Protein AF-A0A0J1H187-F1 (afdb_monomer)

Organism: NCBI:txid1195763

pLDDT: mean 74.58, std 14.54, range [45.19, 94.62]

Radius of gyration: 17.46 Å; Cα contacts (8 Å, |Δi|>4): 113; chains: 1; bounding box: 46×27×42 Å

Foldseek 3Di:
DFDPPDDLLRVLQQLVQVLVVVLVVVLVVVVVVVVPDLQRQWLVCLLVSLLVSCCVSVLDPPVVSCVQVQDDDPQLVVVLDVVQDHTNPDGDPDNARDDRVCLVDPPDPSPPPSSPPDDPHRPCSSVPRHHDDAPPRHHDD

Sequence (141 aa):
MVKHGLTKIQKRQVALSIFMEVSVSFESFQRFLSIVTDSGFSQEDLVSNLIGFYIGVGDITQEKAIELCHPVSKQVALSVWDKEGAVGKNKNNNWRPKYANSTVHINSNQCADECLVSGTTFPDVFTKIKPVRKGFLYVNA

Secondary structure (DSSP, 8-state):
-B-TT--HHHHHHHHHHHHHHHHHHHHHHHHHTTTS---TTBHHHHHHHHHHHHHHTTSS-HHHHHHHH-PPPHHHHHHHHHHH-STTSSB--SSS----GGGG---STTSSSTT-SS-SS--GGGGSSPPPPTTTSB---

Sol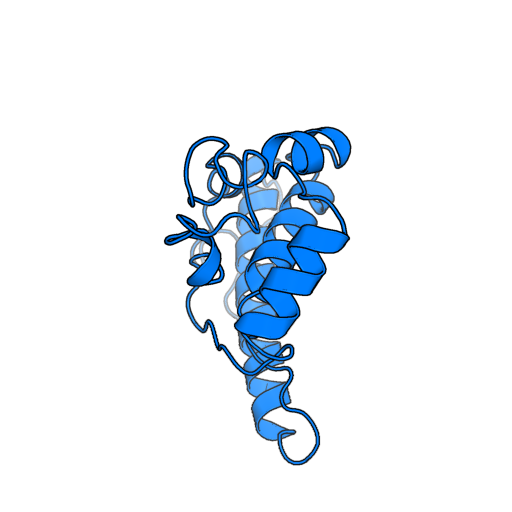vent-accessible surface area (backbone atoms only — not comparable to full-atom values): 8695 Å² total; per-residue (Å²): 103,71,60,80,90,63,51,75,67,54,49,51,16,49,50,46,31,51,50,54,51,49,50,55,50,50,44,55,50,49,58,75,55,43,91,79,56,64,68,61,48,18,34,65,52,60,46,54,51,50,54,50,48,40,36,74,73,66,76,44,53,67,68,59,50,48,64,71,64,54,79,63,56,71,68,45,54,49,55,52,41,73,70,76,46,66,90,29,76,50,70,43,96,54,104,59,81,57,78,63,70,61,72,79,65,59,90,48,87,74,46,67,69,63,68,68,66,79,64,102,59,82,61,68,80,85,59,69,74,57,64,57,61,79,63,72,61,32,50,73,129

Structure (mmCIF, N/CA/C/O backbone):
data_AF-A0A0J1H187-F1
#
_entry.id   AF-A0A0J1H187-F1
#
loop_
_atom_site.group_PDB
_atom_site.id
_atom_site.type_symbol
_atom_site.label_atom_id
_atom_site.label_alt_id
_atom_site.label_comp_id
_atom_site.label_asym_id
_atom_site.label_entity_id
_atom_site.label_seq_id
_atom_site.pdbx_PDB_ins_code
_atom_site.Cartn_x
_atom_site.Cartn_y
_atom_site.Cartn_z
_atom_site.occupancy
_atom_site.B_iso_or_equiv
_atom_site.auth_seq_id
_atom_site.auth_comp_id
_atom_site.auth_asym_id
_atom_site.auth_atom_id
_atom_site.pdbx_PDB_model_num
ATOM 1 N N . MET A 1 1 ? -20.413 -4.000 9.448 1.00 78.75 1 MET A N 1
ATOM 2 C CA . MET A 1 1 ? -20.484 -2.899 10.451 1.00 78.75 1 MET A CA 1
ATOM 3 C C . MET A 1 1 ? -19.165 -2.771 11.216 1.00 78.75 1 MET A C 1
ATOM 5 O O . MET A 1 1 ? -18.511 -3.782 11.453 1.00 78.75 1 MET A O 1
ATOM 9 N N . VAL A 1 2 ? -18.770 -1.553 11.598 1.00 86.75 2 VAL A N 1
ATOM 10 C CA . VAL A 1 2 ? -17.523 -1.246 12.335 1.00 86.75 2 VAL A CA 1
ATOM 11 C C . VAL A 1 2 ? -17.870 -0.802 13.760 1.00 86.75 2 VAL A C 1
ATOM 13 O O . VAL A 1 2 ? -18.851 -0.086 13.940 1.00 86.75 2 VAL A O 1
ATOM 16 N N . LYS A 1 3 ? -17.098 -1.223 14.774 1.00 87.69 3 LYS A N 1
ATOM 17 C CA . LYS A 1 3 ? -17.331 -0.813 16.173 1.00 87.69 3 LYS A CA 1
ATOM 18 C C . LYS A 1 3 ? -17.150 0.702 16.362 1.00 87.69 3 LYS A C 1
ATOM 20 O O . LYS A 1 3 ? -16.311 1.325 15.714 1.00 87.69 3 LYS A O 1
ATOM 25 N N . HIS A 1 4 ? -17.904 1.289 17.291 1.00 88.50 4 HIS A N 1
ATOM 26 C CA . HIS A 1 4 ? -17.731 2.686 17.704 1.00 88.50 4 HIS A CA 1
ATOM 27 C C . HIS A 1 4 ? -16.574 2.845 18.705 1.00 88.5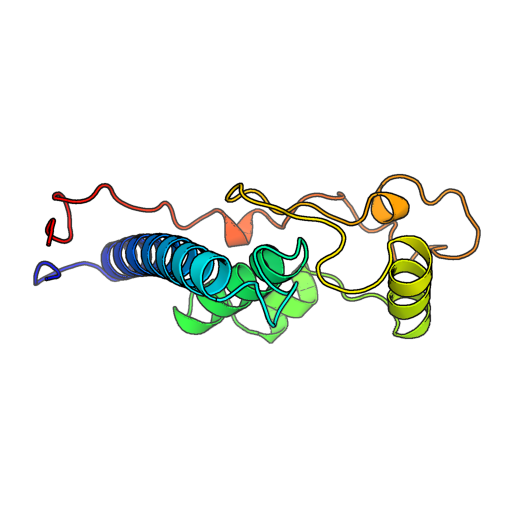0 4 HIS A C 1
ATOM 29 O O . HIS A 1 4 ? -16.131 1.875 19.315 1.00 88.50 4 HIS A O 1
ATOM 35 N N . GLY A 1 5 ? -16.073 4.076 18.863 1.00 92.06 5 GLY A N 1
ATOM 36 C CA . GLY A 1 5 ? -15.033 4.403 19.851 1.00 92.06 5 GLY A CA 1
ATOM 37 C C . GLY A 1 5 ? -13.616 3.922 19.508 1.00 92.06 5 GLY A C 1
ATOM 38 O O . GLY A 1 5 ? -12.739 3.965 20.364 1.00 92.06 5 GLY A O 1
ATOM 39 N N . LEU A 1 6 ? -13.369 3.471 18.272 1.00 92.38 6 LEU A N 1
ATOM 40 C CA . LEU A 1 6 ? -12.053 2.978 17.858 1.00 92.38 6 LEU A CA 1
ATOM 41 C C . LEU A 1 6 ? -10.987 4.082 17.860 1.00 92.38 6 LEU A C 1
ATOM 43 O O . LEU A 1 6 ? -11.213 5.190 17.358 1.00 92.38 6 LEU A O 1
ATOM 47 N N . THR A 1 7 ? -9.790 3.740 18.336 1.00 94.62 7 THR A N 1
ATOM 48 C CA . THR A 1 7 ? -8.605 4.600 18.229 1.00 94.62 7 THR A CA 1
ATOM 49 C C . THR A 1 7 ? -8.198 4.796 16.766 1.00 94.62 7 THR A C 1
ATOM 51 O O . THR A 1 7 ? -8.588 4.033 15.879 1.00 94.62 7 THR A O 1
ATOM 54 N N . LYS A 1 8 ? -7.364 5.805 16.481 1.00 93.12 8 LYS A N 1
ATOM 55 C CA . LYS A 1 8 ? -6.845 6.044 15.120 1.00 93.12 8 LYS A CA 1
ATOM 56 C C . LYS A 1 8 ? -6.137 4.806 14.549 1.00 93.12 8 LYS A C 1
ATOM 58 O O . LYS A 1 8 ? -6.352 4.462 13.391 1.00 93.12 8 LYS A O 1
ATOM 63 N N . ILE A 1 9 ? -5.356 4.113 15.379 1.00 93.00 9 ILE A N 1
ATOM 64 C CA . ILE A 1 9 ? -4.660 2.872 15.008 1.00 93.00 9 ILE A CA 1
ATOM 65 C C . ILE A 1 9 ? -5.679 1.785 14.655 1.00 93.00 9 ILE A C 1
ATOM 67 O O . ILE A 1 9 ? -5.613 1.210 13.574 1.00 93.00 9 ILE A O 1
ATOM 71 N N . GLN A 1 10 ? -6.677 1.563 15.509 1.00 92.94 10 GLN A N 1
ATOM 72 C CA . GLN A 1 10 ? -7.717 0.561 15.269 1.00 92.94 10 GLN A CA 1
ATOM 73 C C . GLN A 1 10 ? -8.524 0.841 13.996 1.00 92.94 10 GLN A C 1
ATOM 75 O O . GLN A 1 10 ? -8.816 -0.084 13.241 1.00 92.94 10 GLN A O 1
ATOM 80 N N . LYS A 1 11 ? -8.840 2.111 13.712 1.00 93.31 11 LYS A N 1
ATOM 81 C CA . LYS A 1 11 ? -9.504 2.510 12.461 1.00 93.31 11 LYS A CA 1
ATOM 82 C C . LYS A 1 11 ? -8.667 2.141 11.236 1.00 93.31 11 LYS A C 1
ATOM 84 O O . LYS A 1 11 ? -9.211 1.584 10.290 1.00 93.31 11 LYS A O 1
ATOM 89 N N . ARG A 1 12 ? -7.352 2.386 11.270 1.00 94.06 12 ARG A N 1
ATOM 90 C CA . ARG A 1 12 ? -6.420 1.998 10.195 1.00 94.06 12 ARG A CA 1
ATOM 91 C C . ARG A 1 12 ? -6.353 0.487 10.004 1.00 94.06 12 ARG A C 1
ATOM 93 O O . ARG A 1 12 ? -6.392 0.017 8.874 1.00 94.06 12 ARG A O 1
ATOM 100 N N . GLN A 1 13 ? -6.305 -0.273 11.097 1.00 93.00 13 GLN A N 1
ATOM 101 C CA . GLN A 1 13 ? -6.297 -1.735 11.038 1.00 93.00 13 GLN A CA 1
ATOM 102 C C . GLN A 1 13 ? -7.591 -2.294 10.435 1.00 93.00 13 GLN A C 1
ATOM 104 O O . GLN A 1 13 ? -7.534 -3.187 9.596 1.00 93.00 13 GLN A O 1
ATOM 109 N N . VAL A 1 14 ? -8.751 -1.757 10.835 1.00 92.44 14 VAL A N 1
ATOM 110 C CA . VAL A 1 14 ? -10.051 -2.131 10.252 1.00 92.44 14 VAL A CA 1
ATOM 111 C C . VAL A 1 14 ? -10.112 -1.758 8.775 1.00 92.44 14 VAL A C 1
ATOM 113 O O . VAL A 1 14 ? -10.531 -2.581 7.966 1.00 92.44 14 VAL A O 1
ATOM 116 N N . ALA A 1 15 ? -9.666 -0.552 8.415 1.00 92.94 15 ALA A N 1
ATOM 117 C CA . ALA A 1 15 ? -9.617 -0.109 7.027 1.00 92.94 15 ALA A CA 1
ATOM 118 C C . ALA A 1 15 ? -8.751 -1.041 6.171 1.00 92.94 15 ALA A C 1
ATOM 120 O O . ALA A 1 15 ? -9.185 -1.424 5.090 1.00 92.94 15 ALA A O 1
ATOM 121 N N . LEU A 1 16 ? -7.583 -1.468 6.671 1.00 91.50 16 LEU A N 1
ATOM 122 C CA . LEU A 1 16 ? -6.713 -2.404 5.956 1.00 91.50 16 LEU A CA 1
ATOM 123 C C . LEU A 1 16 ? -7.395 -3.760 5.774 1.00 91.50 16 LEU A C 1
ATOM 125 O O . LEU A 1 16 ? -7.351 -4.321 4.686 1.00 91.50 16 LEU A O 1
ATOM 129 N N . SER A 1 17 ? -8.063 -4.275 6.808 1.00 89.94 17 SER A N 1
ATOM 130 C CA . SER A 1 17 ? -8.798 -5.535 6.690 1.00 89.94 17 SER A CA 1
ATOM 131 C C . SER A 1 17 ? -9.904 -5.475 5.634 1.00 89.94 17 SER A C 1
ATOM 133 O O . SER A 1 17 ? -10.009 -6.389 4.821 1.00 89.94 17 SER A O 1
ATOM 135 N N . ILE A 1 18 ? -10.702 -4.400 5.628 1.00 88.69 18 ILE A N 1
ATOM 136 C CA . ILE A 1 18 ? -11.769 -4.194 4.637 1.00 88.69 18 ILE A CA 1
ATOM 137 C C . ILE A 1 18 ? -11.168 -4.049 3.239 1.00 88.69 18 ILE A C 1
ATOM 139 O O . ILE A 1 18 ? -11.651 -4.678 2.306 1.00 88.69 18 ILE A O 1
ATOM 143 N N . PHE A 1 19 ? -10.103 -3.258 3.101 1.00 89.06 19 PHE A N 1
ATOM 144 C CA . PHE A 1 19 ? -9.393 -3.080 1.839 1.00 89.06 19 PHE A CA 1
ATOM 145 C C . PHE A 1 19 ? -8.943 -4.425 1.267 1.00 89.06 19 PHE A C 1
ATOM 147 O O . PHE A 1 19 ? -9.289 -4.757 0.139 1.00 89.06 19 PHE A O 1
ATOM 154 N N . MET A 1 20 ? -8.269 -5.244 2.081 1.00 84.69 20 MET A N 1
ATOM 155 C CA . MET A 1 20 ? -7.800 -6.560 1.657 1.00 84.69 20 MET A CA 1
ATOM 156 C C . MET A 1 20 ? -8.947 -7.488 1.236 1.00 84.69 20 MET A C 1
ATOM 158 O O . MET A 1 20 ? -8.856 -8.193 0.234 1.00 84.69 20 MET A O 1
ATOM 162 N N . GLU A 1 21 ? -10.042 -7.494 1.989 1.00 84.06 21 GLU A N 1
ATOM 163 C CA . GLU A 1 21 ? -11.209 -8.320 1.688 1.00 84.06 21 GLU A CA 1
ATOM 164 C C . GLU A 1 21 ? -11.923 -7.896 0.399 1.00 84.06 21 GLU A C 1
ATOM 166 O O . GLU A 1 21 ? -12.267 -8.744 -0.430 1.00 84.06 21 GLU A O 1
ATOM 171 N N . VAL A 1 22 ? -12.143 -6.592 0.228 1.00 84.12 22 VAL A N 1
ATOM 172 C CA . VAL A 1 22 ? -12.809 -6.040 -0.953 1.00 84.12 22 VAL A CA 1
ATOM 173 C C . VAL A 1 22 ? -11.945 -6.257 -2.188 1.00 84.12 22 VAL A C 1
ATOM 175 O O . VAL A 1 22 ? -12.489 -6.671 -3.205 1.00 84.12 22 VAL A O 1
ATOM 178 N N . SER A 1 23 ? -10.620 -6.087 -2.099 1.00 81.38 23 SER A N 1
ATOM 179 C CA . SER A 1 23 ? -9.707 -6.415 -3.199 1.00 81.38 23 SER A CA 1
ATOM 180 C C . SER A 1 23 ? -9.839 -7.881 -3.615 1.00 81.38 23 SER A C 1
ATOM 182 O O . SER A 1 23 ? -10.099 -8.153 -4.778 1.00 81.38 23 SER A O 1
ATOM 184 N N . VAL A 1 24 ? -9.772 -8.840 -2.680 1.00 77.38 24 VAL A N 1
ATOM 185 C CA . VAL A 1 24 ? -9.937 -10.273 -3.016 1.00 77.38 24 VAL A CA 1
ATOM 186 C C . VAL A 1 24 ? -11.309 -10.562 -3.639 1.00 77.38 24 VAL A C 1
ATOM 188 O O . VAL A 1 24 ? -11.415 -11.361 -4.574 1.00 77.38 24 VAL A O 1
ATOM 191 N N . SER A 1 25 ? -12.363 -9.921 -3.134 1.00 78.06 25 SER A N 1
ATOM 192 C CA . SER A 1 25 ? -13.728 -10.105 -3.639 1.00 78.06 25 SER A CA 1
ATOM 193 C C . SER A 1 25 ? -13.901 -9.524 -5.044 1.00 78.06 25 SER A C 1
ATOM 195 O O . SER A 1 25 ? -14.499 -10.167 -5.905 1.00 78.06 25 SER A O 1
ATOM 197 N N . PHE A 1 26 ? -13.343 -8.338 -5.293 1.00 77.38 26 PHE A N 1
ATOM 198 C CA . PHE A 1 26 ? -13.372 -7.671 -6.591 1.00 77.38 26 PHE A CA 1
ATOM 199 C C . PHE A 1 26 ? -12.620 -8.478 -7.651 1.00 77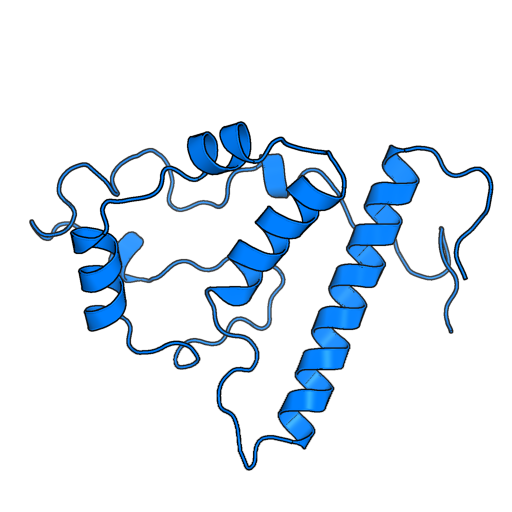.38 26 PHE A C 1
ATOM 201 O O . PHE A 1 26 ? -13.163 -8.737 -8.720 1.00 77.38 26 PHE A O 1
ATOM 208 N N . GLU A 1 27 ? -11.434 -8.983 -7.317 1.00 71.69 27 GLU A N 1
ATOM 209 C CA . GLU A 1 27 ? -10.658 -9.866 -8.194 1.00 71.69 27 GLU A CA 1
ATOM 210 C C . GLU A 1 27 ? -11.410 -11.166 -8.517 1.00 71.69 27 GLU A C 1
ATOM 212 O O . GLU A 1 27 ? -11.459 -11.616 -9.664 1.00 71.69 27 GLU A O 1
ATOM 217 N N . SER A 1 28 ? -12.058 -11.765 -7.512 1.00 71.75 28 SER A N 1
ATOM 218 C CA . SER A 1 28 ? -12.885 -12.964 -7.706 1.00 71.75 28 SER A CA 1
ATOM 219 C C . SER A 1 28 ? -14.058 -12.694 -8.654 1.00 71.75 28 SER A C 1
ATOM 221 O O . SER A 1 28 ? -14.397 -13.541 -9.482 1.00 71.75 28 SER A O 1
ATOM 223 N N . PHE A 1 29 ? -14.647 -11.500 -8.570 1.00 72.38 29 PHE A N 1
ATOM 224 C CA . PHE A 1 29 ? -15.708 -11.060 -9.468 1.00 72.38 29 PHE A CA 1
ATOM 225 C C . PHE A 1 29 ? -15.193 -10.783 -10.889 1.00 72.38 29 PHE A C 1
ATOM 227 O O . PHE A 1 29 ? -15.799 -11.238 -11.856 1.00 72.38 29 PHE A O 1
ATOM 234 N N . GLN A 1 30 ? -14.042 -10.125 -11.050 1.00 68.75 30 GLN A N 1
ATOM 235 C CA . GLN A 1 30 ? -13.422 -9.928 -12.365 1.00 68.75 30 GLN A CA 1
ATOM 236 C C . GLN A 1 30 ? -13.052 -11.256 -13.032 1.00 68.75 30 GLN A C 1
ATOM 238 O O . GLN A 1 30 ? -13.240 -11.408 -14.236 1.00 68.75 30 GLN A O 1
ATOM 243 N N . ARG A 1 31 ? -12.622 -12.261 -12.260 1.00 65.50 31 ARG A N 1
ATOM 244 C CA . ARG A 1 31 ? -12.385 -13.616 -12.778 1.00 65.50 31 ARG A CA 1
ATOM 245 C C . ARG A 1 31 ? -13.655 -14.256 -13.341 1.00 65.50 31 ARG A C 1
ATOM 247 O O . ARG A 1 31 ? -13.582 -14.966 -14.341 1.00 65.50 31 ARG A O 1
ATOM 254 N N . PHE A 1 32 ? -14.814 -13.998 -12.742 1.00 62.69 32 PHE A N 1
ATOM 255 C CA . PHE A 1 32 ? -16.100 -14.439 -13.288 1.00 62.69 32 PHE A CA 1
ATOM 256 C C . PHE A 1 32 ? -16.445 -13.734 -14.618 1.00 62.69 32 PHE A C 1
ATOM 258 O O . PHE A 1 32 ? -17.113 -14.316 -15.466 1.00 62.69 32 PHE A O 1
ATOM 265 N N . LEU A 1 33 ? -15.922 -12.524 -14.839 1.00 62.59 33 LEU A N 1
ATOM 266 C CA . LEU A 1 33 ? -16.074 -11.729 -16.066 1.00 62.59 33 LEU A CA 1
ATOM 267 C C . LEU A 1 33 ? -14.916 -11.902 -17.078 1.00 62.59 33 LEU A C 1
ATOM 269 O O . LEU A 1 33 ? -14.860 -11.185 -18.077 1.00 62.59 33 LEU A O 1
ATOM 273 N N . SER A 1 34 ? -14.006 -12.857 -16.851 1.00 57.03 34 SER A N 1
ATOM 274 C CA . SER A 1 34 ? -12.710 -13.022 -17.550 1.00 57.03 34 SER A CA 1
ATOM 275 C C . SER A 1 34 ? -12.762 -13.369 -19.047 1.00 57.03 34 SER A C 1
ATOM 277 O O . SER A 1 34 ? -11.728 -13.619 -19.658 1.00 57.03 34 SER A O 1
ATOM 279 N N . ILE A 1 35 ? -13.934 -13.326 -19.682 1.00 52.41 35 ILE A N 1
ATOM 280 C CA . ILE A 1 35 ? -14.066 -13.441 -21.143 1.00 52.41 35 ILE A CA 1
ATOM 281 C C . ILE A 1 35 ? -13.510 -12.175 -21.843 1.00 52.41 35 ILE A C 1
ATOM 283 O O . ILE A 1 35 ? -13.266 -12.194 -23.046 1.00 52.41 35 ILE A O 1
ATOM 287 N N . VAL A 1 36 ? -13.289 -11.072 -21.102 1.00 49.91 36 VAL A N 1
ATOM 288 C CA . VAL A 1 36 ? -12.933 -9.749 -21.661 1.00 49.91 36 VAL A CA 1
ATOM 289 C C . VAL A 1 36 ? -11.636 -9.142 -21.093 1.00 49.91 36 VAL A C 1
ATOM 291 O O . VAL A 1 36 ? -11.062 -8.267 -21.739 1.00 49.91 36 VAL A O 1
ATOM 294 N N . THR A 1 37 ? -11.126 -9.567 -19.927 1.00 48.47 37 THR A N 1
ATOM 295 C CA . THR A 1 37 ? -9.971 -8.897 -19.287 1.00 48.47 37 THR A CA 1
ATOM 296 C C . THR A 1 37 ? -8.942 -9.869 -18.693 1.00 48.47 37 THR A C 1
ATOM 298 O O . THR A 1 37 ? -9.298 -10.844 -18.036 1.00 48.47 37 THR A O 1
ATOM 301 N N . ASP A 1 38 ? -7.649 -9.568 -18.880 1.00 52.12 38 ASP A N 1
ATOM 302 C CA . ASP A 1 38 ? -6.504 -10.260 -18.247 1.00 52.12 38 ASP A CA 1
ATOM 303 C C . ASP A 1 38 ? -5.840 -9.395 -17.148 1.00 52.12 38 ASP A C 1
ATOM 305 O O . ASP A 1 38 ? -4.678 -9.558 -16.791 1.00 52.12 38 ASP A O 1
ATOM 309 N N . SER A 1 39 ? -6.571 -8.431 -16.585 1.00 51.38 39 SER A N 1
ATOM 310 C CA . SER A 1 39 ? -6.023 -7.458 -15.626 1.00 51.38 39 SER A CA 1
ATOM 311 C C . SER A 1 39 ? -6.024 -7.929 -14.169 1.00 51.38 39 SER A C 1
ATOM 313 O O . SER A 1 39 ? -5.541 -7.206 -13.309 1.00 51.38 39 SER A O 1
ATOM 315 N N . GLY A 1 40 ? -6.611 -9.091 -13.860 1.00 55.22 40 GLY A N 1
ATOM 316 C CA . GLY A 1 40 ? -6.764 -9.525 -12.467 1.00 55.22 40 GLY A CA 1
ATOM 317 C C . GLY A 1 40 ? -5.431 -9.944 -11.843 1.00 55.22 40 GLY A C 1
ATOM 318 O O . GLY A 1 40 ? -4.666 -10.649 -12.501 1.00 55.22 40 GLY A O 1
ATOM 319 N N . PHE A 1 41 ? -5.166 -9.549 -10.595 1.00 58.12 41 PHE A N 1
ATOM 320 C CA . PHE A 1 41 ? -3.963 -9.860 -9.802 1.00 58.12 41 PHE A CA 1
ATOM 321 C C . PHE A 1 41 ? -2.615 -9.530 -10.462 1.00 58.12 41 PHE A C 1
ATOM 323 O O . PHE A 1 41 ? -1.646 -10.275 -10.264 1.00 58.12 41 PHE A O 1
ATOM 330 N N . SER A 1 42 ? -2.501 -8.440 -11.221 1.00 59.78 42 SER A N 1
ATOM 331 C CA . SER A 1 42 ? -1.192 -8.070 -11.765 1.00 59.78 42 SER A CA 1
ATOM 332 C C . SER A 1 42 ? -0.216 -7.791 -10.621 1.00 59.78 42 SER A C 1
ATOM 334 O O . SER A 1 42 ? -0.563 -7.258 -9.563 1.00 59.78 42 SER A O 1
ATOM 336 N N . GLN A 1 43 ? 1.020 -8.237 -10.794 1.00 61.69 43 GLN A N 1
ATOM 337 C CA . GLN A 1 43 ? 2.068 -8.178 -9.781 1.00 61.69 43 GLN A CA 1
ATOM 338 C C . GLN A 1 43 ? 2.276 -6.761 -9.204 1.00 61.69 43 GLN A C 1
ATOM 340 O O . GLN A 1 43 ? 2.504 -6.595 -8.002 1.00 61.69 43 GLN A O 1
ATOM 345 N N . GLU A 1 44 ? 2.146 -5.762 -10.066 1.00 62.53 44 GLU A N 1
ATOM 346 C CA . GLU A 1 44 ? 2.251 -4.326 -9.840 1.00 62.53 44 GLU A CA 1
ATOM 347 C C . GLU A 1 44 ? 1.053 -3.719 -9.089 1.00 62.53 44 GLU A C 1
ATOM 349 O O . GLU A 1 44 ? 1.224 -2.745 -8.342 1.00 62.53 44 GLU A O 1
ATOM 354 N N . ASP A 1 45 ? -0.139 -4.312 -9.213 1.00 65.62 45 ASP A N 1
ATOM 355 C CA . ASP A 1 45 ? -1.367 -3.775 -8.620 1.00 65.62 45 ASP A CA 1
ATOM 356 C C . ASP A 1 45 ? -1.268 -3.791 -7.099 1.00 65.62 45 ASP A C 1
ATOM 358 O O . ASP A 1 45 ? -1.574 -2.806 -6.437 1.00 65.62 45 ASP A O 1
ATOM 362 N N . LEU A 1 46 ? -0.762 -4.881 -6.515 1.00 71.81 46 LEU A N 1
ATOM 363 C CA . LEU A 1 46 ? -0.639 -5.003 -5.062 1.00 71.81 46 LEU A CA 1
ATOM 364 C C . LEU A 1 46 ? 0.280 -3.930 -4.453 1.00 71.81 46 LEU A C 1
ATOM 366 O O . LEU A 1 46 ? -0.009 -3.412 -3.374 1.00 71.81 46 LEU A O 1
ATOM 370 N N . VAL A 1 47 ? 1.388 -3.602 -5.121 1.00 74.94 47 VAL A N 1
ATOM 371 C CA . VAL A 1 47 ? 2.379 -2.644 -4.605 1.00 74.94 47 VAL A CA 1
ATOM 372 C C . VAL A 1 47 ? 1.809 -1.228 -4.619 1.00 74.94 47 VAL A C 1
ATOM 374 O O . VAL A 1 47 ? 1.843 -0.540 -3.597 1.00 74.94 47 VAL A O 1
ATOM 377 N N . SER A 1 48 ? 1.230 -0.816 -5.748 1.00 78.94 48 SER A N 1
ATOM 378 C CA . SER A 1 48 ? 0.619 0.509 -5.902 1.00 78.94 48 SER A CA 1
ATOM 379 C C . SER A 1 48 ? -0.604 0.690 -4.993 1.00 78.94 48 SER A C 1
ATOM 381 O O . SER A 1 48 ? -0.719 1.711 -4.313 1.00 78.94 48 SER A O 1
ATOM 383 N N . ASN A 1 49 ? -1.450 -0.337 -4.880 1.00 83.69 49 ASN A N 1
ATOM 384 C CA . ASN A 1 49 ? -2.602 -0.374 -3.981 1.00 83.69 49 ASN A CA 1
ATOM 385 C C . ASN A 1 49 ? -2.208 -0.201 -2.508 1.00 83.69 49 ASN A C 1
ATOM 387 O O . ASN A 1 49 ? -2.842 0.569 -1.784 1.00 83.69 49 ASN A O 1
ATOM 391 N N . LEU A 1 50 ? -1.145 -0.875 -2.053 1.00 85.81 50 LEU A N 1
ATOM 392 C CA . LEU A 1 50 ? -0.651 -0.722 -0.683 1.00 85.81 50 LEU A CA 1
ATOM 393 C C . LEU A 1 50 ? -0.072 0.676 -0.440 1.00 85.81 50 LEU A C 1
ATOM 395 O O . LEU A 1 50 ? -0.412 1.295 0.565 1.00 85.81 50 LEU A O 1
ATOM 399 N N . ILE A 1 51 ? 0.744 1.213 -1.351 1.00 88.56 51 ILE A N 1
ATOM 400 C CA . ILE A 1 51 ? 1.278 2.580 -1.214 1.00 88.56 51 ILE A CA 1
ATOM 401 C C . ILE A 1 51 ? 0.127 3.594 -1.129 1.00 88.56 51 ILE A C 1
ATOM 403 O O . ILE A 1 51 ? 0.081 4.405 -0.200 1.00 88.56 51 ILE A O 1
ATOM 407 N N . GLY A 1 52 ? -0.843 3.496 -2.043 1.00 89.31 52 GLY A N 1
ATOM 408 C CA . GLY A 1 52 ? -2.031 4.349 -2.067 1.00 89.31 52 GLY A CA 1
ATOM 409 C C . GLY A 1 52 ? -2.864 4.243 -0.789 1.00 89.31 52 GLY A C 1
ATOM 410 O O . GLY A 1 52 ? -3.290 5.264 -0.249 1.00 89.31 52 GLY A O 1
ATOM 411 N N . PHE A 1 53 ? -3.033 3.036 -0.242 1.00 92.19 53 PHE A N 1
ATOM 412 C CA . PHE A 1 53 ? -3.721 2.829 1.032 1.00 92.19 53 PHE A CA 1
ATOM 413 C C . PHE A 1 53 ? -3.036 3.577 2.188 1.00 92.19 53 PHE A C 1
ATOM 415 O O . PHE A 1 53 ? -3.704 4.293 2.936 1.00 92.19 53 PHE A O 1
ATOM 422 N N . TYR A 1 54 ? -1.711 3.445 2.334 1.00 92.69 54 TYR A N 1
ATOM 423 C CA . TYR A 1 54 ? -0.961 4.084 3.426 1.00 92.69 54 TYR A CA 1
ATOM 424 C C . TYR A 1 54 ? -0.998 5.616 3.346 1.00 92.69 54 TYR A C 1
ATOM 426 O O . TYR A 1 54 ? -1.100 6.280 4.385 1.00 92.69 54 TYR A O 1
ATOM 434 N N . ILE A 1 55 ? -0.981 6.166 2.128 1.00 93.44 55 ILE A N 1
ATOM 435 C CA . ILE A 1 55 ? -1.204 7.596 1.886 1.00 93.44 55 ILE A CA 1
ATOM 436 C C . ILE A 1 55 ? -2.640 7.974 2.278 1.00 93.44 55 ILE A C 1
ATOM 438 O O . ILE A 1 55 ? -2.847 8.893 3.071 1.00 93.44 55 ILE A O 1
ATOM 442 N N . GLY A 1 56 ? -3.640 7.224 1.804 1.00 92.75 56 GLY A N 1
ATOM 443 C CA . GLY A 1 56 ? -5.061 7.509 2.028 1.00 92.75 56 GLY A CA 1
ATOM 444 C C . GLY A 1 56 ? -5.490 7.485 3.499 1.00 92.75 56 GLY A C 1
ATOM 445 O O . GLY A 1 56 ? -6.325 8.285 3.916 1.00 92.75 56 GLY A O 1
ATOM 446 N N . VAL A 1 57 ? -4.888 6.623 4.327 1.00 92.88 57 VAL A N 1
ATOM 447 C CA . VAL A 1 57 ? -5.147 6.596 5.783 1.00 92.88 57 VAL A CA 1
ATOM 448 C C . VAL A 1 57 ? -4.269 7.573 6.587 1.00 92.88 57 VAL A C 1
ATOM 450 O O . VAL A 1 57 ? -4.302 7.590 7.833 1.00 92.88 57 VAL A O 1
ATOM 453 N N . GLY A 1 58 ? -3.470 8.383 5.887 1.00 91.50 58 GLY A N 1
ATOM 454 C CA . GLY A 1 58 ? -2.579 9.401 6.437 1.00 91.50 58 GLY A CA 1
ATOM 455 C C . GLY A 1 58 ? -1.475 8.829 7.324 1.00 91.50 58 GLY A C 1
ATOM 456 O O . GLY A 1 58 ? -1.155 9.424 8.357 1.00 91.50 58 GLY A O 1
ATOM 457 N N . ASP A 1 59 ? -0.991 7.619 7.032 1.00 92.50 59 ASP A N 1
ATOM 458 C CA . ASP A 1 59 ? 0.134 7.009 7.757 1.00 92.50 59 ASP A CA 1
ATOM 459 C C . ASP A 1 59 ? 1.484 7.533 7.250 1.00 92.50 59 ASP A C 1
ATOM 461 O O . ASP A 1 59 ? 2.420 7.688 8.031 1.00 92.50 59 ASP A O 1
ATOM 465 N N . ILE A 1 60 ? 1.547 7.881 5.963 1.00 93.19 60 ILE A N 1
ATOM 466 C CA . ILE A 1 60 ? 2.709 8.460 5.286 1.00 93.19 60 ILE A CA 1
ATOM 467 C C . ILE A 1 60 ? 2.250 9.551 4.309 1.00 93.19 60 ILE A C 1
ATOM 469 O O . ILE A 1 60 ? 1.135 9.484 3.792 1.00 93.19 60 ILE A O 1
ATOM 473 N N . THR A 1 61 ? 3.086 10.560 4.057 1.00 94.19 61 THR A N 1
ATOM 474 C CA . THR A 1 61 ? 2.821 11.534 2.986 1.00 94.19 61 THR A CA 1
ATOM 475 C C . THR A 1 61 ? 3.223 10.963 1.628 1.00 94.19 61 THR A C 1
ATOM 477 O O . THR A 1 61 ? 4.037 10.040 1.547 1.00 94.19 61 THR A O 1
ATOM 480 N N . GLN A 1 62 ? 2.671 11.515 0.550 1.00 91.44 62 GLN A N 1
ATOM 481 C CA . GLN A 1 62 ? 3.022 11.090 -0.803 1.00 91.44 62 GLN A CA 1
ATOM 482 C C . GLN A 1 62 ? 4.508 11.335 -1.101 1.00 91.44 62 GLN A C 1
ATOM 484 O O . GLN A 1 62 ? 5.170 10.470 -1.666 1.00 91.44 62 GLN A O 1
ATOM 489 N N . GLU A 1 63 ? 5.056 12.467 -0.660 1.00 91.56 63 GLU A N 1
ATOM 490 C CA . GLU A 1 63 ? 6.462 12.831 -0.865 1.00 91.56 63 GLU A CA 1
ATOM 491 C C . GLU A 1 63 ? 7.379 11.815 -0.186 1.00 91.56 63 GLU A C 1
ATOM 493 O O . GLU A 1 63 ? 8.311 11.304 -0.807 1.00 91.56 63 GLU A O 1
ATOM 498 N N . LYS A 1 64 ? 7.071 11.448 1.067 1.00 90.75 64 LYS A N 1
ATOM 499 C CA . LYS A 1 64 ? 7.863 10.461 1.802 1.00 90.75 64 LYS A CA 1
ATOM 500 C C . LYS A 1 64 ? 7.715 9.057 1.221 1.00 90.75 64 LYS A C 1
ATOM 502 O O . LYS A 1 64 ? 8.676 8.294 1.228 1.00 90.75 64 LYS A O 1
ATOM 507 N N . ALA A 1 65 ? 6.535 8.707 0.710 1.00 89.62 65 ALA A N 1
ATOM 508 C CA . ALA A 1 65 ? 6.331 7.438 0.022 1.00 89.62 65 ALA A CA 1
ATOM 509 C C . ALA A 1 65 ? 7.189 7.346 -1.249 1.00 89.62 65 ALA A C 1
ATOM 511 O O . ALA A 1 65 ? 7.855 6.333 -1.446 1.00 89.62 65 ALA A O 1
ATOM 512 N N . ILE A 1 66 ? 7.224 8.405 -2.063 1.00 87.75 66 ILE A N 1
ATOM 513 C CA . ILE A 1 66 ? 8.057 8.479 -3.272 1.00 87.75 66 ILE A CA 1
ATOM 514 C C . ILE A 1 66 ? 9.542 8.384 -2.910 1.00 87.75 66 ILE A C 1
ATOM 516 O O . ILE A 1 66 ? 10.262 7.595 -3.514 1.00 87.75 66 ILE A O 1
ATOM 520 N N . GLU A 1 67 ? 9.988 9.124 -1.891 1.00 86.38 67 GLU A N 1
ATOM 521 C CA . GLU A 1 67 ? 11.374 9.082 -1.410 1.00 86.38 67 GLU A CA 1
ATOM 522 C C . GLU A 1 67 ? 11.794 7.659 -1.002 1.00 86.38 67 GLU A C 1
ATOM 524 O O . GLU A 1 67 ? 12.855 7.188 -1.402 1.00 86.38 67 GLU A O 1
ATOM 529 N N . LEU A 1 68 ? 10.945 6.951 -0.247 1.00 84.06 68 LEU A N 1
ATOM 530 C CA . LEU A 1 68 ? 11.226 5.589 0.222 1.00 84.06 68 LEU A CA 1
ATOM 531 C C . LEU A 1 68 ? 11.118 4.525 -0.875 1.00 84.06 68 LEU A C 1
ATOM 533 O O . LEU A 1 68 ? 11.753 3.482 -0.758 1.00 84.06 68 LEU A O 1
ATOM 537 N N . CYS A 1 69 ? 10.293 4.754 -1.899 1.00 80.00 69 CYS A N 1
ATOM 538 C CA . CYS A 1 69 ? 10.148 3.825 -3.020 1.00 80.00 69 CYS A CA 1
ATOM 539 C C . CYS A 1 69 ? 11.223 4.012 -4.095 1.00 80.00 69 CYS A C 1
ATOM 541 O O . CYS A 1 69 ? 11.320 3.151 -4.960 1.00 80.00 69 CYS A O 1
ATOM 543 N N . HIS A 1 70 ? 11.986 5.112 -4.045 1.00 80.44 70 HIS A N 1
ATOM 544 C CA . HIS A 1 70 ? 13.092 5.427 -4.952 1.00 80.44 70 HIS A CA 1
ATOM 545 C C . HIS A 1 70 ? 12.752 5.152 -6.432 1.00 80.44 70 HIS A C 1
ATOM 547 O O . HIS A 1 70 ? 13.232 4.175 -7.010 1.00 80.44 70 HIS A O 1
ATOM 553 N N . PRO A 1 71 ? 11.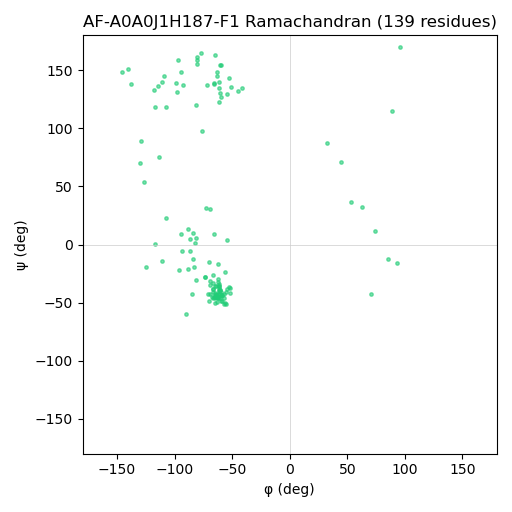871 5.958 -7.059 1.00 79.50 71 PRO A N 1
ATOM 554 C CA . PRO A 1 71 ? 11.482 5.720 -8.441 1.00 79.50 71 PRO A CA 1
ATOM 555 C C . PRO A 1 71 ? 12.699 5.807 -9.363 1.00 79.50 71 PRO A C 1
ATOM 557 O O . PRO A 1 71 ? 13.489 6.746 -9.285 1.00 79.50 71 PRO A O 1
ATOM 560 N N . VAL A 1 72 ? 12.801 4.844 -10.270 1.00 77.62 72 VAL A N 1
ATOM 561 C CA . VAL A 1 72 ? 13.804 4.842 -11.336 1.00 77.62 72 VAL A CA 1
ATOM 562 C C . VAL A 1 72 ? 13.410 5.800 -12.461 1.00 77.62 72 VAL A C 1
ATOM 564 O O . VAL A 1 72 ? 12.252 6.220 -12.583 1.00 77.62 72 VAL A O 1
ATOM 567 N N . SER A 1 73 ? 14.363 6.126 -13.327 1.00 82.38 73 SER A N 1
ATOM 568 C CA . SER A 1 73 ? 14.102 6.906 -14.530 1.00 82.38 73 SER A CA 1
ATOM 569 C C . SER A 1 73 ? 13.090 6.213 -15.454 1.00 82.38 73 SER A C 1
ATOM 571 O O . SER A 1 73 ? 12.957 4.986 -15.497 1.00 82.38 73 SER A O 1
ATOM 573 N N . LYS A 1 74 ? 12.381 7.008 -16.267 1.00 83.06 74 LYS A N 1
ATOM 574 C CA . LYS A 1 74 ? 11.411 6.491 -17.250 1.00 83.06 74 LYS A CA 1
ATOM 575 C C . LYS A 1 74 ? 12.037 5.455 -18.191 1.00 83.06 74 LYS A C 1
ATOM 577 O O . LYS A 1 74 ? 11.380 4.482 -18.543 1.00 83.06 74 LYS A O 1
ATOM 582 N N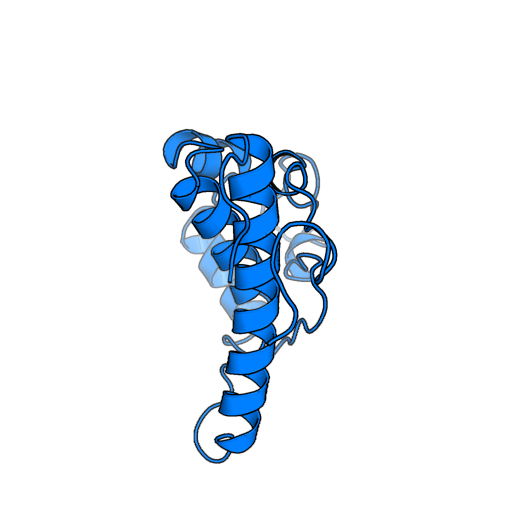 . GLN A 1 75 ? 13.285 5.670 -18.604 1.00 81.81 75 GLN A N 1
ATOM 583 C CA . GLN A 1 75 ? 14.000 4.759 -19.495 1.00 81.81 75 GLN A CA 1
ATOM 584 C C . GLN A 1 75 ? 14.213 3.389 -18.841 1.00 81.81 75 GLN A C 1
ATOM 586 O O . GLN A 1 75 ? 13.931 2.368 -19.465 1.00 81.81 75 GLN A O 1
ATOM 591 N N . VAL A 1 76 ? 14.640 3.367 -17.575 1.00 77.38 76 VAL A N 1
ATOM 592 C CA . VAL A 1 76 ? 14.804 2.127 -16.809 1.00 77.38 76 VAL A CA 1
ATOM 593 C C . VAL A 1 76 ? 13.454 1.443 -16.598 1.00 77.38 76 VAL A C 1
ATOM 595 O O . VAL A 1 76 ? 13.337 0.249 -16.875 1.00 77.38 76 VAL A O 1
ATOM 598 N N . ALA A 1 77 ? 12.412 2.184 -16.208 1.00 78.62 77 ALA A N 1
ATOM 599 C CA . ALA A 1 77 ? 11.067 1.632 -16.030 1.00 78.62 77 ALA A CA 1
ATOM 600 C C . ALA A 1 77 ? 10.529 0.959 -17.309 1.00 78.62 77 ALA A C 1
ATOM 602 O O . ALA A 1 77 ? 9.991 -0.146 -17.245 1.00 78.62 77 ALA A O 1
ATOM 603 N N . LEU A 1 78 ? 10.728 1.586 -18.476 1.00 79.62 78 LEU A N 1
ATOM 604 C CA . LEU A 1 78 ? 10.365 1.008 -19.773 1.00 79.62 78 LEU A CA 1
ATOM 605 C C . LEU A 1 78 ? 11.207 -0.230 -20.110 1.00 79.62 78 LEU A C 1
ATOM 607 O O . LEU A 1 78 ? 10.667 -1.212 -20.601 1.00 79.62 78 LEU A O 1
ATOM 611 N N . SER A 1 79 ? 12.501 -0.241 -19.783 1.00 76.56 79 SER A N 1
ATOM 612 C CA . SER A 1 79 ? 13.342 -1.422 -20.027 1.00 76.56 79 SER A CA 1
ATOM 613 C C . SER A 1 79 ? 12.927 -2.643 -19.193 1.00 76.56 79 SER A C 1
ATOM 615 O O . SER A 1 79 ? 12.968 -3.774 -19.679 1.00 76.56 79 SER A O 1
ATOM 617 N N . VAL A 1 80 ? 12.484 -2.420 -17.949 1.00 74.12 80 VAL A N 1
ATOM 618 C CA . VAL A 1 80 ? 11.916 -3.465 -17.085 1.00 74.12 80 VAL A CA 1
ATOM 619 C C . VAL A 1 80 ? 10.598 -3.967 -17.672 1.00 74.12 80 VAL A C 1
ATOM 621 O O . VAL A 1 80 ? 10.397 -5.176 -17.776 1.00 74.12 80 VAL A O 1
ATOM 624 N N . TRP A 1 81 ? 9.736 -3.046 -18.111 1.00 74.12 81 TRP A N 1
ATOM 625 C CA . TRP A 1 81 ? 8.472 -3.362 -18.775 1.00 74.12 81 TRP A CA 1
ATOM 626 C C . TRP A 1 81 ? 8.667 -4.239 -20.021 1.00 74.12 81 TRP A C 1
ATOM 628 O O . TRP A 1 81 ? 8.046 -5.296 -20.142 1.00 74.12 81 TRP A O 1
ATOM 638 N N . ASP A 1 82 ? 9.576 -3.846 -20.915 1.00 75.12 82 ASP A N 1
ATOM 639 C CA . ASP A 1 82 ? 9.847 -4.559 -22.168 1.00 75.12 82 ASP A CA 1
ATOM 640 C C . ASP A 1 82 ? 10.378 -5.984 -21.926 1.00 75.12 82 ASP A C 1
ATOM 642 O O . ASP A 1 82 ? 10.135 -6.890 -22.727 1.00 75.12 82 ASP A O 1
ATOM 646 N N . LYS A 1 83 ? 11.081 -6.204 -20.807 1.00 71.62 83 LYS A N 1
ATOM 647 C CA . LYS A 1 83 ? 11.678 -7.497 -20.447 1.00 71.62 83 LYS A CA 1
ATOM 648 C C . LYS A 1 83 ? 10.712 -8.441 -19.728 1.00 71.62 83 LYS A C 1
ATOM 650 O O . LYS A 1 83 ? 10.705 -9.637 -20.017 1.00 71.62 83 LYS A O 1
ATOM 655 N N . GLU A 1 84 ? 9.920 -7.940 -18.783 1.00 66.25 84 GLU A N 1
ATOM 656 C CA . GLU A 1 84 ? 9.013 -8.768 -17.968 1.00 66.25 84 GLU A CA 1
ATOM 657 C C . GLU A 1 84 ? 7.677 -9.052 -18.676 1.00 66.25 84 GLU A C 1
ATOM 659 O O . GLU A 1 84 ? 7.010 -10.051 -18.386 1.00 66.25 84 GLU A O 1
ATOM 664 N N . GLY A 1 85 ? 7.335 -8.239 -19.679 1.00 62.94 85 GLY A N 1
ATOM 665 C CA . GLY A 1 85 ? 6.101 -8.334 -20.451 1.00 62.94 85 GLY A CA 1
ATOM 666 C C . GLY A 1 85 ? 5.004 -7.403 -19.935 1.00 62.94 85 GLY A C 1
ATOM 667 O O . GLY A 1 85 ? 5.121 -6.796 -18.875 1.00 62.94 85 GLY A O 1
ATOM 668 N N . ALA A 1 86 ? 3.926 -7.289 -20.716 1.00 60.94 86 ALA A N 1
ATOM 669 C CA . ALA A 1 86 ? 2.801 -6.411 -20.406 1.00 60.94 86 ALA A CA 1
ATOM 670 C C . ALA A 1 86 ? 2.116 -6.756 -19.069 1.00 60.94 86 ALA A C 1
ATOM 672 O O . ALA A 1 86 ? 2.119 -7.916 -18.637 1.00 60.94 86 ALA A O 1
ATOM 673 N N . VAL A 1 87 ? 1.483 -5.737 -18.472 1.00 57.41 87 VAL A N 1
ATOM 674 C CA . VAL A 1 87 ? 0.612 -5.846 -17.287 1.00 57.41 87 VAL A CA 1
ATOM 675 C C . VAL A 1 87 ? -0.297 -7.066 -17.379 1.00 57.41 87 VAL A C 1
ATOM 677 O O . VAL A 1 87 ? -0.893 -7.334 -18.422 1.00 57.41 87 VAL A O 1
ATOM 680 N N . GLY A 1 88 ? -0.391 -7.809 -16.278 1.00 55.78 88 GLY A N 1
ATOM 681 C CA . GLY A 1 88 ? -1.247 -8.992 -16.167 1.00 55.78 88 GLY A CA 1
ATOM 682 C C . GLY A 1 88 ? -0.571 -10.325 -16.500 1.00 55.78 88 GLY A C 1
ATOM 683 O O . GLY A 1 88 ? -1.074 -11.360 -16.063 1.00 55.78 88 GLY A O 1
ATOM 684 N N . LYS A 1 89 ? 0.599 -10.342 -17.157 1.00 58.84 89 LYS A N 1
ATOM 685 C CA . LYS A 1 89 ? 1.320 -11.594 -17.468 1.00 58.84 89 LYS A CA 1
ATOM 686 C C . LYS A 1 89 ? 1.845 -12.309 -16.216 1.00 58.84 89 LYS A C 1
ATOM 688 O O . LYS A 1 89 ? 1.872 -13.539 -16.165 1.00 58.84 89 LYS A O 1
ATOM 693 N N . ASN A 1 90 ? 2.232 -11.541 -15.195 1.00 62.03 90 ASN A N 1
ATOM 694 C CA . ASN A 1 90 ? 2.691 -12.053 -13.905 1.00 62.03 90 ASN A CA 1
ATOM 695 C C . ASN A 1 90 ? 1.624 -11.809 -12.835 1.00 62.03 90 ASN A C 1
ATOM 697 O O . ASN A 1 90 ? 1.280 -10.667 -12.534 1.00 62.03 90 ASN A O 1
ATOM 701 N N . LYS A 1 91 ? 1.114 -12.893 -12.241 1.00 64.50 91 LYS A N 1
ATOM 702 C CA . LYS A 1 91 ? 0.045 -12.839 -11.237 1.00 64.50 91 LYS A CA 1
ATOM 703 C C . LYS A 1 91 ? 0.588 -12.922 -9.807 1.00 64.50 91 LYS A C 1
ATOM 705 O O . LYS A 1 91 ? 1.465 -13.744 -9.506 1.00 64.50 91 LYS A O 1
ATOM 710 N N . ASN A 1 92 ? 0.034 -12.132 -8.888 1.00 65.88 92 ASN A N 1
ATOM 711 C CA . ASN A 1 92 ? 0.377 -12.188 -7.468 1.00 65.88 92 ASN A CA 1
ATOM 712 C C . ASN A 1 92 ? -0.842 -12.292 -6.543 1.00 65.88 92 ASN A C 1
ATOM 714 O O . ASN A 1 92 ? -1.315 -11.304 -5.999 1.00 65.88 92 ASN A O 1
ATOM 718 N N . ASN A 1 93 ? -1.265 -13.525 -6.265 1.00 62.34 93 ASN A N 1
ATOM 719 C CA . ASN A 1 93 ? -2.425 -13.802 -5.408 1.00 62.34 93 ASN A CA 1
ATOM 720 C C . ASN A 1 93 ? -2.123 -13.743 -3.898 1.00 62.34 93 ASN A C 1
ATOM 722 O O . ASN A 1 93 ? -2.970 -14.098 -3.080 1.00 62.34 93 ASN A O 1
ATOM 726 N N . ASN A 1 94 ? -0.907 -13.350 -3.511 1.00 66.94 94 ASN A N 1
ATOM 727 C CA . ASN A 1 94 ? -0.492 -13.254 -2.115 1.00 66.94 94 ASN A CA 1
ATOM 728 C C . ASN A 1 94 ? -0.348 -11.789 -1.714 1.00 66.94 94 ASN A C 1
ATOM 730 O O . ASN A 1 94 ? 0.184 -10.998 -2.479 1.00 66.94 94 ASN A O 1
ATOM 734 N N . TRP A 1 95 ? -0.674 -11.450 -0.464 1.00 67.75 95 TRP A N 1
ATOM 735 C CA . TRP A 1 95 ? -0.476 -10.113 0.127 1.00 67.75 95 TRP A CA 1
ATOM 736 C C . TRP A 1 95 ? 0.996 -9.776 0.433 1.00 67.75 95 TRP A C 1
ATOM 738 O O . TRP A 1 95 ? 1.311 -9.077 1.395 1.00 67.75 95 TRP A O 1
ATOM 748 N N . ARG A 1 96 ? 1.915 -10.311 -0.370 1.00 70.50 96 ARG A N 1
ATOM 749 C CA . ARG A 1 96 ? 3.342 -10.009 -0.331 1.00 70.50 96 ARG A CA 1
ATOM 750 C C . ARG A 1 96 ? 3.717 -9.382 -1.667 1.00 70.50 96 ARG A C 1
ATOM 752 O O . ARG A 1 96 ? 3.561 -10.065 -2.678 1.00 70.50 96 ARG A O 1
ATOM 759 N N . PRO A 1 97 ? 4.197 -8.131 -1.687 1.00 71.38 97 PRO A N 1
ATOM 760 C CA . PRO A 1 97 ? 4.785 -7.519 -2.869 1.00 71.38 97 PRO A CA 1
ATOM 761 C C . PRO A 1 97 ? 5.755 -8.472 -3.557 1.00 71.38 97 PRO A C 1
ATOM 763 O O . PRO A 1 97 ? 6.600 -9.086 -2.903 1.00 71.38 97 PRO A O 1
ATOM 766 N N . LYS A 1 98 ? 5.617 -8.605 -4.870 1.00 69.19 98 LYS A N 1
ATOM 767 C CA . LYS A 1 98 ? 6.609 -9.273 -5.703 1.00 69.19 98 LYS A CA 1
ATOM 768 C C . LYS A 1 98 ? 7.133 -8.238 -6.680 1.00 69.19 98 LYS A C 1
ATOM 770 O O . LYS A 1 98 ? 6.337 -7.579 -7.336 1.00 69.19 98 LYS A O 1
ATOM 775 N N . TYR A 1 99 ? 8.442 -8.163 -6.838 1.00 68.69 99 TYR A N 1
ATOM 776 C CA . TYR A 1 99 ? 9.079 -7.302 -7.831 1.00 68.69 99 TYR A CA 1
ATOM 777 C C . TYR A 1 99 ? 9.427 -8.085 -9.093 1.00 68.69 99 TYR A C 1
ATOM 779 O O . TYR A 1 99 ? 9.513 -9.314 -9.057 1.00 68.69 99 TYR A O 1
ATOM 787 N N . ALA A 1 100 ? 9.595 -7.375 -10.205 1.00 65.56 100 ALA A N 1
ATOM 788 C CA . ALA A 1 100 ? 10.083 -7.936 -11.460 1.00 65.56 100 ALA A CA 1
ATOM 789 C C . ALA A 1 100 ? 11.380 -8.729 -11.233 1.00 65.56 100 ALA A C 1
ATOM 791 O O . ALA A 1 100 ? 12.276 -8.245 -10.543 1.00 65.56 100 ALA A O 1
ATOM 792 N N . ASN A 1 101 ? 11.524 -9.918 -11.823 1.00 62.06 101 ASN A N 1
ATOM 793 C CA . ASN A 1 101 ? 12.732 -10.733 -11.618 1.00 62.06 101 ASN A CA 1
ATOM 794 C C . ASN A 1 101 ? 13.992 -10.034 -12.132 1.00 62.06 101 ASN A C 1
ATOM 796 O O . ASN A 1 101 ? 15.066 -10.172 -11.543 1.00 62.06 101 ASN A O 1
ATOM 800 N N . SER A 1 102 ? 13.852 -9.241 -13.195 1.00 57.62 102 SER A N 1
ATOM 801 C CA . SER A 1 102 ? 14.900 -8.350 -13.669 1.00 57.62 102 SER A CA 1
ATOM 802 C C . SER A 1 102 ? 15.424 -7.471 -12.545 1.00 57.62 102 SER A C 1
ATOM 804 O O . SER A 1 102 ? 16.628 -7.451 -12.410 1.00 57.62 102 SER A O 1
ATOM 806 N N . THR A 1 103 ? 14.609 -6.901 -11.649 1.00 55.03 103 THR A N 1
ATOM 807 C CA . THR A 1 103 ? 15.102 -6.066 -10.524 1.00 55.03 103 THR A CA 1
ATOM 808 C C . THR A 1 103 ? 16.009 -6.789 -9.517 1.00 55.03 103 THR A C 1
ATOM 810 O O . THR A 1 103 ? 16.727 -6.128 -8.775 1.00 55.03 103 THR A O 1
ATOM 813 N N . VAL A 1 104 ? 16.028 -8.129 -9.498 1.00 50.50 104 VAL A N 1
ATOM 814 C CA . VAL A 1 104 ? 16.846 -8.945 -8.576 1.00 50.50 104 VAL A CA 1
ATOM 815 C C . VAL A 1 104 ? 18.168 -9.399 -9.212 1.00 50.50 104 VAL A C 1
ATOM 817 O O . VAL A 1 104 ? 19.138 -9.679 -8.510 1.00 50.50 104 VAL A O 1
ATOM 820 N N . HIS A 1 105 ? 18.241 -9.424 -10.544 1.00 45.78 105 HIS A N 1
ATOM 821 C CA . HIS A 1 105 ? 19.422 -9.832 -11.304 1.00 45.78 105 HIS A CA 1
ATOM 822 C C . HIS A 1 105 ? 19.750 -8.784 -12.376 1.00 45.78 105 HIS A C 1
ATOM 824 O O . HIS A 1 105 ? 19.571 -9.031 -13.571 1.00 45.78 105 HIS A O 1
ATOM 830 N N . ILE A 1 106 ? 20.226 -7.603 -11.958 1.00 48.97 106 ILE A N 1
ATOM 831 C CA . ILE A 1 106 ? 20.744 -6.584 -12.886 1.00 48.97 106 ILE A CA 1
ATOM 832 C C . ILE A 1 106 ? 22.240 -6.386 -12.692 1.00 48.97 106 ILE A C 1
ATOM 834 O O . ILE A 1 106 ? 22.722 -5.397 -12.165 1.00 48.97 106 ILE A O 1
ATOM 838 N N . ASN A 1 107 ? 22.985 -7.354 -13.194 1.00 45.19 107 ASN A N 1
ATOM 839 C CA . ASN A 1 107 ? 24.359 -7.200 -13.651 1.00 45.19 107 ASN A CA 1
ATOM 840 C C . ASN A 1 107 ? 24.419 -6.792 -15.141 1.00 45.19 107 ASN A C 1
ATOM 842 O O . ASN A 1 107 ? 25.476 -6.868 -15.761 1.00 45.19 107 ASN A O 1
ATOM 846 N N . SER A 1 108 ? 23.298 -6.364 -15.739 1.00 47.22 108 SER A N 1
ATOM 847 C CA . SER A 1 108 ? 23.293 -5.766 -17.078 1.00 47.22 108 SER A CA 1
ATOM 848 C C . SER A 1 108 ? 23.416 -4.248 -16.979 1.00 47.22 108 SER A C 1
ATOM 850 O O . SER A 1 108 ? 22.689 -3.634 -16.204 1.00 47.22 108 SER A O 1
ATOM 852 N N . ASN A 1 109 ? 24.228 -3.639 -17.838 1.00 52.72 109 ASN A N 1
ATOM 853 C CA . ASN A 1 109 ? 24.457 -2.189 -17.960 1.00 52.72 109 ASN A CA 1
ATOM 854 C C . ASN A 1 109 ? 23.187 -1.313 -18.164 1.00 52.72 109 ASN A C 1
ATOM 856 O O . ASN A 1 109 ? 23.305 -0.114 -18.379 1.00 52.72 109 ASN A O 1
ATOM 860 N N . GLN A 1 110 ? 21.981 -1.893 -18.145 1.00 52.88 110 GLN A N 1
ATOM 861 C CA . GLN A 1 110 ? 20.683 -1.226 -18.302 1.00 52.88 110 GLN A CA 1
ATOM 862 C C . GLN A 1 110 ? 20.072 -0.705 -16.992 1.00 52.88 110 GLN A C 1
ATOM 864 O O . GLN A 1 110 ? 19.252 0.201 -17.058 1.00 52.88 110 GLN A O 1
ATOM 869 N N . CYS A 1 111 ? 20.472 -1.224 -15.825 1.00 54.81 111 CYS A N 1
ATOM 870 C CA . CYS A 1 111 ? 20.179 -0.578 -14.538 1.00 54.81 111 CYS A CA 1
ATOM 871 C C . CYS A 1 111 ? 21.459 -0.387 -13.729 1.00 54.81 111 CYS A C 1
ATOM 873 O O . CYS A 1 111 ? 21.593 -0.858 -12.600 1.00 54.81 111 CYS A O 1
ATOM 875 N N . ALA A 1 112 ? 22.433 0.262 -14.366 1.00 55.03 112 ALA A N 1
ATOM 876 C CA . ALA A 1 112 ? 23.580 0.787 -13.654 1.00 55.03 112 ALA A CA 1
ATOM 877 C C . ALA A 1 112 ? 23.070 1.827 -12.638 1.00 55.03 112 ALA A C 1
ATOM 879 O O . ALA A 1 112 ? 22.361 2.763 -13.000 1.00 55.03 112 ALA A O 1
ATOM 880 N N . ASP A 1 113 ? 23.390 1.602 -11.368 1.00 56.78 113 ASP A N 1
ATOM 881 C CA . ASP A 1 113 ? 23.212 2.499 -10.220 1.00 56.78 113 ASP A CA 1
ATOM 882 C C . ASP A 1 113 ? 21.772 2.748 -9.718 1.00 56.78 113 ASP A C 1
ATOM 884 O O . ASP A 1 113 ? 21.550 2.667 -8.510 1.00 56.78 113 ASP A O 1
ATOM 888 N N . GLU A 1 114 ? 20.771 2.959 -10.582 1.00 64.81 114 GLU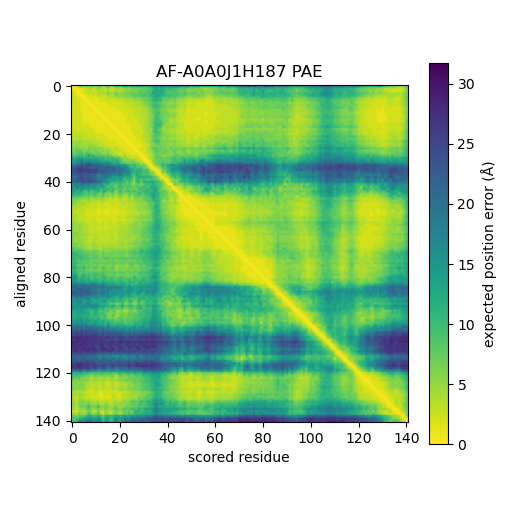 A N 1
ATOM 889 C CA . GLU A 1 114 ? 19.403 3.338 -10.151 1.00 64.81 114 GLU A CA 1
ATOM 890 C C . GLU A 1 114 ? 18.634 2.214 -9.423 1.00 64.81 114 GLU A C 1
ATOM 892 O O . GLU A 1 114 ? 17.840 2.483 -8.524 1.00 64.81 114 GLU A O 1
ATOM 897 N N . CYS A 1 115 ? 18.876 0.943 -9.766 1.00 61.06 115 CYS A N 1
ATOM 898 C CA . CYS A 1 115 ? 18.242 -0.211 -9.105 1.00 61.06 115 CYS A CA 1
ATOM 899 C C . CYS A 1 115 ? 19.084 -0.779 -7.952 1.00 61.06 115 CYS A C 1
ATOM 901 O O . CYS A 1 115 ? 18.642 -1.705 -7.274 1.00 61.06 115 CYS A O 1
ATOM 903 N N . LEU A 1 116 ? 20.309 -0.276 -7.748 1.00 56.81 116 LEU A N 1
ATOM 904 C CA . LEU A 1 116 ? 21.248 -0.778 -6.734 1.00 56.81 116 LEU A CA 1
ATOM 905 C C . LEU A 1 116 ? 20.981 -0.201 -5.335 1.00 56.81 116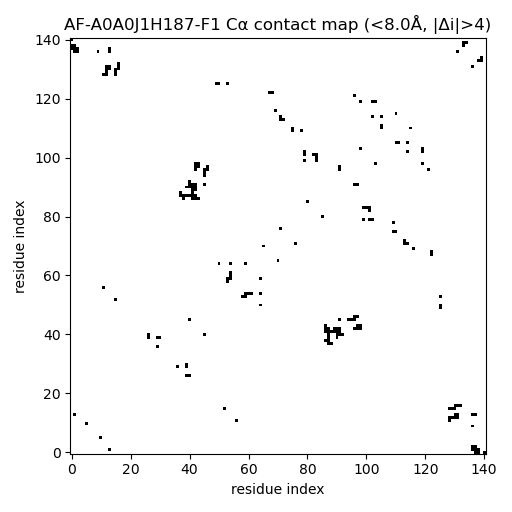 LEU A C 1
ATOM 907 O O . LEU A 1 116 ? 21.689 -0.531 -4.381 1.00 56.81 116 LEU A O 1
ATOM 911 N N . VAL A 1 117 ? 19.959 0.642 -5.186 1.00 53.47 117 VAL A N 1
ATOM 912 C CA . VAL A 1 117 ? 19.627 1.277 -3.911 1.00 53.47 117 VAL A CA 1
ATOM 913 C C . VAL A 1 117 ? 18.923 0.276 -2.989 1.00 53.47 117 VAL A C 1
ATOM 915 O O . VAL A 1 117 ? 17.729 0.032 -3.090 1.00 53.47 117 VAL A O 1
ATOM 918 N N . SER A 1 118 ? 19.725 -0.308 -2.094 1.00 47.41 118 SER A N 1
ATOM 919 C CA . SER A 1 118 ? 19.385 -0.992 -0.838 1.00 47.41 118 SER A CA 1
ATOM 920 C C . SER A 1 118 ? 18.054 -1.747 -0.790 1.00 47.41 118 SER A C 1
ATOM 922 O O . SER A 1 118 ? 17.065 -1.272 -0.240 1.00 47.41 118 SER A O 1
ATOM 924 N N . GLY A 1 119 ? 18.114 -3.008 -1.217 1.00 53.91 119 GLY A N 1
ATOM 925 C CA . GLY A 1 119 ? 17.135 -4.029 -0.864 1.00 53.91 119 GLY A CA 1
ATOM 926 C C . GLY A 1 119 ? 15.964 -4.080 -1.832 1.00 53.91 119 GLY A C 1
ATOM 927 O O . GLY A 1 119 ? 15.114 -3.202 -1.874 1.00 53.91 119 GLY A O 1
ATOM 928 N N . THR A 1 120 ? 15.851 -5.193 -2.549 1.00 60.34 120 THR A N 1
ATOM 929 C CA . THR A 1 120 ? 14.696 -5.579 -3.380 1.00 60.34 120 THR A CA 1
ATOM 930 C C . THR A 1 120 ? 13.453 -5.916 -2.538 1.00 60.34 120 THR A C 1
ATOM 932 O O . THR A 1 120 ? 12.644 -6.782 -2.876 1.00 60.34 120 THR A O 1
ATOM 935 N N . THR A 1 121 ? 13.315 -5.266 -1.385 1.00 68.50 121 THR A N 1
ATOM 936 C CA . THR A 1 121 ? 12.304 -5.512 -0.368 1.00 68.50 121 THR A CA 1
ATOM 937 C C . THR A 1 121 ? 11.389 -4.311 -0.266 1.00 68.50 121 THR A C 1
ATOM 939 O O . THR A 1 121 ? 11.842 -3.170 -0.217 1.00 68.50 121 THR A O 1
ATOM 942 N N . PHE A 1 122 ? 10.090 -4.572 -0.176 1.00 75.88 122 PHE A N 1
ATOM 943 C CA . PHE A 1 122 ? 9.111 -3.515 0.026 1.00 75.88 122 PHE A CA 1
ATOM 944 C C . PHE A 1 122 ? 9.379 -2.776 1.335 1.00 75.88 122 PHE A C 1
ATOM 946 O O . PHE A 1 122 ? 9.534 -3.451 2.355 1.00 75.88 122 PHE A O 1
ATOM 953 N N . PRO A 1 123 ? 9.429 -1.428 1.334 1.00 82.44 123 PRO A N 1
ATOM 954 C CA . PRO A 1 123 ? 9.802 -0.678 2.522 1.00 82.44 123 PRO A CA 1
ATOM 955 C C . PRO A 1 123 ? 8.940 -1.046 3.734 1.00 82.44 123 PRO A C 1
ATOM 957 O O . PRO A 1 123 ? 7.708 -0.998 3.676 1.00 82.44 123 PRO A O 1
ATOM 960 N N . ASP A 1 124 ? 9.587 -1.348 4.863 1.00 84.81 124 ASP A N 1
ATOM 961 C CA . ASP A 1 124 ? 8.925 -1.839 6.083 1.00 84.81 124 ASP A CA 1
ATOM 962 C C . ASP A 1 124 ? 7.828 -0.903 6.603 1.00 84.81 124 ASP A C 1
ATOM 964 O O . ASP A 1 124 ? 6.898 -1.346 7.285 1.00 84.81 124 ASP A O 1
ATOM 968 N N . VAL A 1 125 ? 7.895 0.389 6.256 1.00 85.62 125 VAL A N 1
ATOM 969 C CA . VAL A 1 125 ? 6.854 1.376 6.570 1.00 85.62 125 VAL A CA 1
ATOM 970 C C . VAL A 1 125 ? 5.469 0.915 6.119 1.00 85.62 125 VAL A C 1
ATOM 972 O O . VAL A 1 125 ? 4.509 1.080 6.867 1.00 85.62 125 VAL A O 1
ATOM 975 N N . PHE A 1 126 ? 5.381 0.240 4.974 1.00 86.50 126 PHE A N 1
ATOM 976 C CA . PHE A 1 126 ? 4.136 -0.257 4.399 1.00 86.50 126 PHE A CA 1
ATOM 977 C C . PHE A 1 126 ? 3.705 -1.620 4.971 1.00 86.50 126 PHE A C 1
ATOM 979 O O . PHE A 1 126 ? 2.762 -2.247 4.484 1.00 86.50 126 PHE A O 1
ATOM 986 N N . THR A 1 127 ? 4.362 -2.088 6.035 1.00 85.75 127 THR A N 1
ATOM 987 C CA . THR A 1 127 ? 3.998 -3.316 6.760 1.00 85.75 127 THR A CA 1
ATOM 988 C C . THR A 1 127 ? 3.582 -3.059 8.213 1.00 85.75 127 THR A C 1
ATOM 990 O O . THR A 1 127 ? 3.243 -4.008 8.934 1.00 85.75 127 THR A O 1
ATOM 993 N N . LYS A 1 128 ? 3.590 -1.790 8.649 1.00 89.62 128 LYS A N 1
ATOM 994 C CA . LYS A 1 128 ? 3.316 -1.368 10.033 1.00 89.62 128 LYS A CA 1
ATOM 995 C C . LYS A 1 128 ? 1.873 -1.614 10.462 1.00 89.62 128 LYS A C 1
ATOM 997 O O . LYS A 1 128 ? 1.629 -2.010 11.601 1.00 89.62 128 LYS A O 1
ATOM 1002 N N . ILE A 1 129 ? 0.909 -1.403 9.568 1.00 89.19 129 ILE A N 1
ATOM 1003 C CA . ILE A 1 129 ? -0.502 -1.653 9.860 1.00 89.19 129 ILE A CA 1
ATOM 1004 C C . ILE A 1 129 ? -0.751 -3.152 9.686 1.00 89.19 129 ILE A C 1
ATOM 1006 O O . ILE A 1 129 ? -0.553 -3.710 8.609 1.00 89.19 129 ILE A O 1
ATOM 1010 N N . LYS A 1 130 ? -1.184 -3.819 10.759 1.00 90.50 130 LYS A N 1
ATOM 1011 C CA . LYS A 1 130 ? -1.593 -5.228 10.708 1.00 90.50 130 LYS A CA 1
ATOM 1012 C C . LYS A 1 130 ? -3.115 -5.330 10.601 1.00 90.50 130 LYS A C 1
ATOM 1014 O O . LYS A 1 130 ? -3.796 -4.681 11.402 1.00 90.50 130 LYS A O 1
ATOM 1019 N N . PRO A 1 131 ? -3.654 -6.127 9.661 1.00 88.69 131 PRO A N 1
ATOM 1020 C CA . PRO A 1 131 ? -5.090 -6.328 9.562 1.00 88.69 131 PRO A CA 1
ATOM 1021 C C . PRO A 1 131 ? -5.605 -7.011 10.831 1.00 88.69 131 PRO A C 1
ATOM 1023 O O . PRO A 1 131 ? -4.940 -7.854 11.434 1.00 88.69 131 PRO A O 1
ATOM 1026 N N . VAL A 1 132 ? -6.814 -6.647 11.235 1.00 90.12 132 VAL A N 1
ATOM 1027 C CA . VAL A 1 132 ? -7.528 -7.273 12.350 1.00 90.12 132 VAL A CA 1
ATOM 1028 C C . VAL A 1 132 ? -8.467 -8.366 11.859 1.00 90.12 132 VAL A C 1
ATOM 1030 O O . VAL A 1 132 ? -9.043 -8.281 10.768 1.00 90.12 132 VAL A O 1
ATOM 1033 N N . ARG A 1 133 ? -8.646 -9.393 12.695 1.00 84.12 133 ARG A N 1
ATOM 1034 C CA . ARG A 1 133 ? -9.564 -10.505 12.437 1.00 84.12 133 ARG A CA 1
ATOM 1035 C C . ARG A 1 133 ? -11.018 -10.014 12.430 1.00 84.12 133 ARG A C 1
ATOM 1037 O O . ARG A 1 133 ? -11.427 -9.243 13.305 1.00 84.12 133 ARG A O 1
ATOM 1044 N N . LYS A 1 134 ? -11.804 -10.511 11.470 1.00 80.69 134 LYS A N 1
ATOM 1045 C CA . LYS A 1 134 ? -13.267 -10.355 11.445 1.00 80.69 134 LYS A CA 1
ATOM 1046 C C . LYS A 1 134 ? -13.897 -10.805 12.764 1.00 80.69 134 LYS A C 1
ATOM 1048 O O . LYS A 1 134 ? -13.441 -11.766 13.380 1.00 80.69 134 LYS A O 1
ATOM 1053 N N . GLY A 1 135 ? -14.934 -10.099 13.199 1.00 78.81 135 GLY A N 1
ATOM 1054 C CA . GLY A 1 135 ? -15.617 -10.311 14.476 1.00 78.81 135 GLY A CA 1
ATOM 1055 C C . GLY A 1 135 ? -14.968 -9.599 15.668 1.00 78.81 135 GLY A C 1
ATOM 1056 O O . GLY A 1 135 ? -15.605 -9.476 16.712 1.00 78.81 135 GLY A O 1
ATOM 1057 N N . PHE A 1 136 ? -13.740 -9.076 15.533 1.00 81.88 136 PHE A N 1
ATOM 1058 C CA . PHE A 1 136 ? -13.067 -8.381 16.634 1.00 81.88 136 PHE A CA 1
ATOM 1059 C C . PHE A 1 136 ? -13.358 -6.875 16.657 1.00 81.88 136 PHE A C 1
ATOM 1061 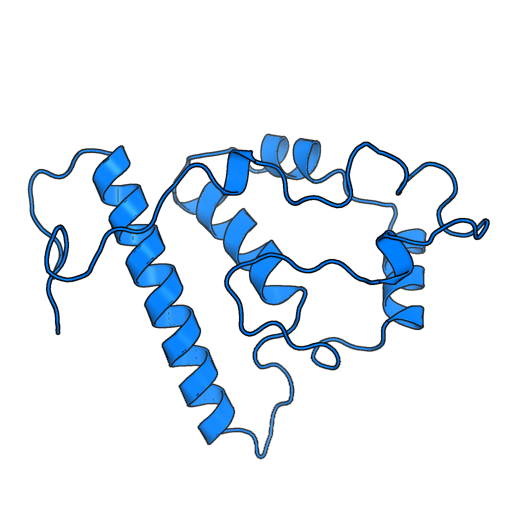O O . PHE A 1 136 ? -13.920 -6.384 17.632 1.00 81.88 136 PHE A O 1
ATOM 1068 N N . LEU A 1 137 ? -13.022 -6.134 15.595 1.00 82.94 137 LEU A N 1
ATOM 1069 C CA . LEU A 1 137 ? -13.284 -4.681 15.497 1.00 82.94 137 LEU A CA 1
ATOM 1070 C C . LEU A 1 137 ? -14.352 -4.309 14.456 1.00 82.94 137 LEU A C 1
ATOM 1072 O O . LEU A 1 137 ? -14.862 -3.189 14.459 1.00 82.94 137 LEU A O 1
ATOM 1076 N N . TYR A 1 138 ? -14.706 -5.249 13.585 1.00 83.94 138 TYR A N 1
ATOM 1077 C CA . TYR A 1 138 ? -15.763 -5.130 12.585 1.00 83.94 138 TYR A CA 1
ATOM 1078 C C . TYR A 1 138 ? -16.425 -6.504 12.412 1.00 83.94 138 TYR A C 1
ATOM 1080 O O . TYR A 1 138 ? -15.783 -7.527 12.656 1.00 83.94 138 TYR A O 1
ATOM 1088 N N . VAL A 1 139 ? -17.719 -6.537 12.098 1.00 76.12 139 VAL A N 1
ATOM 1089 C CA . VAL A 1 139 ? -18.521 -7.779 12.097 1.00 76.12 139 VAL A CA 1
ATOM 1090 C C . VAL A 1 139 ? -18.322 -8.616 10.832 1.00 76.12 139 VAL A C 1
ATOM 1092 O O . VAL A 1 139 ? -18.006 -8.069 9.776 1.00 76.12 139 VAL A O 1
ATOM 1095 N N . ASN A 1 140 ? -18.568 -9.928 10.954 1.00 55.59 140 ASN A N 1
ATOM 1096 C CA . ASN A 1 140 ? -18.964 -10.759 9.814 1.00 55.59 140 ASN A CA 1
ATOM 1097 C C . ASN A 1 140 ? -20.272 -10.185 9.261 1.00 55.59 140 ASN A C 1
ATOM 1099 O O . ASN A 1 140 ? -21.198 -9.950 10.040 1.00 55.59 140 ASN A O 1
ATOM 1103 N N . ALA A 1 141 ? -20.308 -9.904 7.962 1.00 51.59 141 ALA A N 1
ATOM 1104 C CA . ALA A 1 141 ? -21.579 -9.824 7.255 1.00 51.59 141 ALA A CA 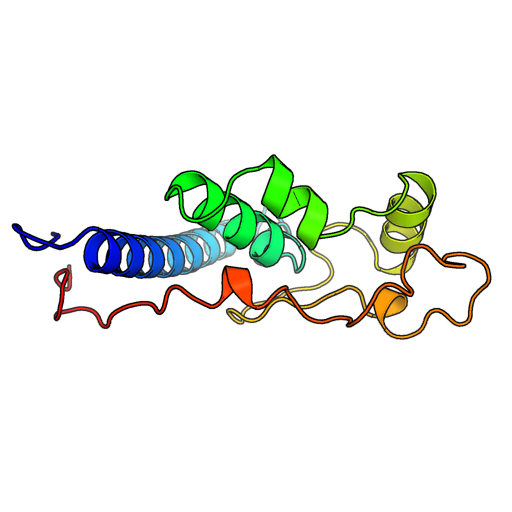1
ATOM 1105 C C . ALA A 1 141 ? -22.183 -11.232 7.177 1.00 51.59 141 ALA A C 1
ATOM 1107 O O . ALA A 1 141 ? -21.381 -12.189 7.044 1.00 51.59 141 ALA A O 1
#

Mean predicted aligned error: 9.46 Å

=== Feature glossary ===
A reading guide for the features in this record.

Start from the sequence.

  · Sequence gives the chain of amino acids in standard one-letter code (A=alanine, C=cysteine, …, Y=tyrosine), read N→C. It is the only feature that is directly encoded by the gene; all structural features are derived from the folded form of this sequence.

Fold it, and you get atomic coordinates and the backbone conformation that goes with them.

  · Structure coordinates are given as an mmCIF _atom_site loop: one row per atom with element, residue name, chain id, sequence number, and x/y/z position in Å. Only the four main-chain atoms per residue are included here; side chains are omitted to keep the record compact.

  · Backbone dihedral angles. Every residue except chain termini has a φ (preceding-C → N → Cα → C) and a ψ (N → Cα → C → next-N). They are reported in degrees following the IUPAC sign convention. Secondary structure is essentially a statement about which (φ, ψ) basin each residue occupies.

  · Eight-state secondary structure (DSSP): H is the canonical α-helix, G the tighter 3₁₀-helix, I the wider π-helix; E/B are β-structure, T and S are turns and bends, and '-' is everything else. DSSP derives these from the pattern of main-chain N–H···O=C hydrogen bonds, not from the sequence.

  · SS3 is a coarse helix/strand/coil call (letters a/b/c) made by the P-SEA algorithm from inter-Cα distances and dihedrals. It is less detailed than DSSP but needs only Cα positions.

Summarize the fold with a handful of shape descriptors and a per-residue structural alphabet.

  · Radius of gyration (Rg) is the root-mean-square distance of Cα atoms from their centroid — a single number for overall size and compactness. A globular domain of N residues has Rg ≈ 2.2·N^0.38 Å; an extended or disordered chain has a much larger Rg. The Cα contact count is the number of residue pairs whose Cα atoms are within 8 Å and are more than four positions apart in sequence — a standard proxy for tertiary packing density. The bounding box is the smallest axis-aligned box enclosing all Cα atoms.

  · 3Di is Foldseek's structural alphabet. Each residue is assigned one of twenty discrete states based on how its Cα sits relative to its spatial (not sequential) neighbors. Aligning 3Di strings finds structural homologs roughly as well as full 3D superposition, but orders of magnitude faster.

  · Solvent-accessible surface area (SASA) is the area in Å² traced out by the centre of a 1.4 Å probe sphere (a water molecule) rolled over the protein's van der Waals surface (Shrake–Rupley / Lee–Richards construction). Buried residues have near-zero SASA; fully exposed residues can exceed 200 Å². The total SASA scales roughly with the number of surface residues.

Ask how reliable the model is.

  · For AlphaFold models, the B-factor field carries pLDDT — the model's own estimate of local accuracy on a 0–100 scale. Regions with pLDDT<50 should be treated as essentially unmodeled; they often correspond to intrinsically disordered segments.

  · For experimental (PDB) structures, the B-factor (temperature factor) quantifies the positional spread of each atom in the crystal — a combination of thermal vibration and static disorder — in units of Å². High B-factors mark flexible loops or poorly resolved regions; low B-factors mark the rigid, well-ordered core.

  · Predicted Aligned Error (PAE) is an AlphaFold confidence matrix: entry (i, j) is the expected error in the position of residue j, in ångströms, when the prediction is superimposed on the true structure at residue i. Low PAE within a block of residues means that block is internally rigid and well-predicted; high PAE between two blocks means their relative placement is uncertain even if each block individually is confident.

Place it in context: what it resembles, what it is annotated as, and how it looks.

  · Structural nearest neighbors (via Foldseek easy-search vs the PDB). Reported per hit: target PDB id, E-value, and alignment TM-score. A TM-score above ~0.5 is the conventional threshold for 'same fold'.

  · Functional annotations link the protein to curated databases. InterPro entries identify conserved domains and families by matching the sequence against member-database signatures (Pfam, PROSITE, CDD, …). Gene Ontology (GO) terms describe molecular function, biological process, and cellular component in a controlled vocabulary. CATH places the structure in a hierarchical fold classification (Class/Architecture/Topology/Homologous-superfamily). The organism is the source species.

  · The contact map is a binary N×N matrix image: pixel (i, j) is dark where Cα_i and Cα_j are within 8 Å and |i−j|>4. Because the |i−j|>4 filter removes local helical contacts, off-diagonal stripes parallel to the main diagonal indicate parallel β-sheets; stripes perpendicular to it indicate antiparallel β-sheets. The Ramachandran plot scatters every residue's (φ, ψ) pair against the sterically allowed regions. The PAE heatmap renders the predicted-aligned-error matrix.

  · Six rendered views show the 3D structure from the faces of a cube — i.e. along ±x, ±y, ±z. Rendering representation is drawn randomly per protein from cartoon (secondary-structure ribbons), sticks (backbone bonds), or molecular surface; coloring is either N→C rainbow (blue at the N-terminus through red at the C-terminus) or one color per chain.